Protein AF-A0A9E3BLJ9-F1 (afdb_monomer)

Secondary structure (DSSP, 8-state):
---SS--EEEEEEETTEEEEEEEES------S---

Sequence (35 aa):
MRWTRVLNVVDCHAEGEVGKVVVGGVGDVPGRSMF

Foldseek 3Di:
DPDLQDWDWDWDADPNHTDIHTPDRDDDDDDPDPD

Structure (mmCIF, N/CA/C/O backbone):
data_AF-A0A9E3BLJ9-F1
#
_entry.id   AF-A0A9E3BLJ9-F1
#
loop_
_atom_site.group_PDB
_atom_site.id
_atom_site.type_symbol
_atom_site.label_atom_id
_atom_site.label_alt_id
_atom_site.label_comp_id
_atom_site.label_asym_id
_atom_site.label_entity_id
_atom_site.label_seq_id
_atom_site.pdbx_PDB_ins_code
_atom_site.Cartn_x
_atom_site.Cartn_y
_atom_site.Cartn_z
_atom_site.occupancy
_atom_site.B_iso_or_equiv
_atom_site.auth_seq_id
_atom_site.auth_comp_id
_atom_site.auth_asym_id
_atom_site.auth_atom_id
_atom_site.pdbx_PDB_model_num
ATOM 1 N N . MET A 1 1 ? -16.308 2.993 15.954 1.00 62.31 1 MET A N 1
ATOM 2 C CA . MET A 1 1 ? -15.813 4.285 15.424 1.00 62.31 1 MET A CA 1
ATOM 3 C C . MET A 1 1 ? -16.676 4.672 14.230 1.00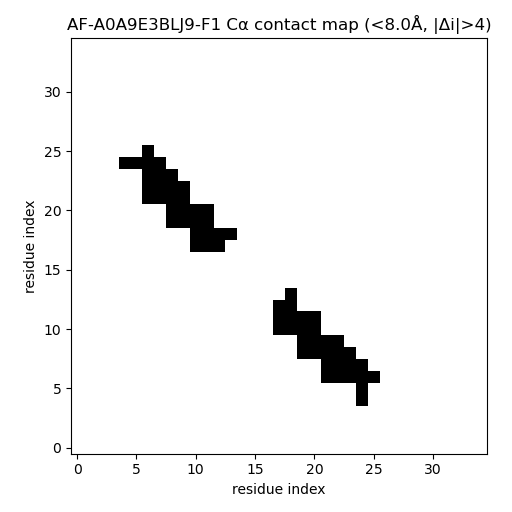 62.31 1 MET A C 1
ATOM 5 O O . MET A 1 1 ? -16.881 3.816 13.385 1.00 62.31 1 MET A O 1
ATOM 9 N N . ARG A 1 2 ? -17.215 5.899 14.159 1.00 81.06 2 ARG A N 1
ATOM 10 C CA . ARG A 1 2 ? -18.010 6.363 13.000 1.00 81.06 2 ARG A CA 1
ATOM 11 C C . ARG A 1 2 ? -17.242 7.420 12.202 1.00 81.06 2 ARG A C 1
ATOM 13 O O . ARG A 1 2 ? -17.713 8.536 12.023 1.00 81.06 2 ARG A O 1
ATOM 20 N N . TRP A 1 3 ? -16.037 7.057 11.771 1.00 85.06 3 TRP A N 1
ATOM 21 C CA . TRP A 1 3 ? -15.200 7.856 10.876 1.00 85.06 3 TRP A CA 1
ATOM 22 C C . TRP A 1 3 ? -15.217 7.211 9.492 1.00 85.06 3 TRP A C 1
ATOM 24 O O . TRP A 1 3 ? -15.108 5.994 9.384 1.00 85.06 3 TRP A O 1
ATOM 34 N N . THR A 1 4 ? -15.379 8.013 8.443 1.00 86.88 4 THR A N 1
ATOM 35 C CA . THR A 1 4 ? -15.545 7.522 7.064 1.00 86.88 4 THR A CA 1
ATOM 36 C C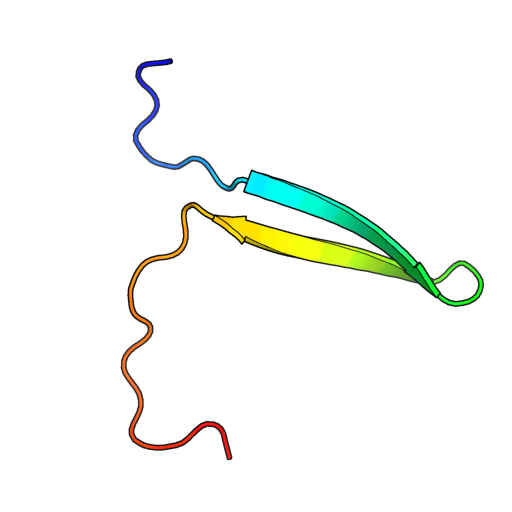 . THR A 1 4 ? -14.230 7.363 6.302 1.00 86.88 4 THR A C 1
ATOM 38 O O . THR A 1 4 ? -14.222 6.776 5.227 1.00 86.88 4 THR A O 1
ATOM 41 N N . ARG A 1 5 ? -13.115 7.876 6.838 1.00 91.12 5 ARG A N 1
ATOM 42 C CA . ARG A 1 5 ? -11.780 7.805 6.223 1.00 91.12 5 ARG A CA 1
ATOM 43 C C . ARG A 1 5 ? -10.768 7.357 7.275 1.00 91.12 5 ARG A C 1
ATOM 45 O O . ARG A 1 5 ? -10.192 8.187 7.970 1.00 91.12 5 ARG A O 1
ATOM 52 N N . VAL A 1 6 ? -10.609 6.046 7.428 1.00 94.62 6 VAL A N 1
ATOM 53 C CA . VAL A 1 6 ? -9.681 5.426 8.386 1.00 94.62 6 VAL A CA 1
ATOM 54 C C . VAL A 1 6 ? -8.778 4.464 7.631 1.00 94.62 6 VAL A C 1
ATOM 56 O O . VAL A 1 6 ? -9.276 3.639 6.87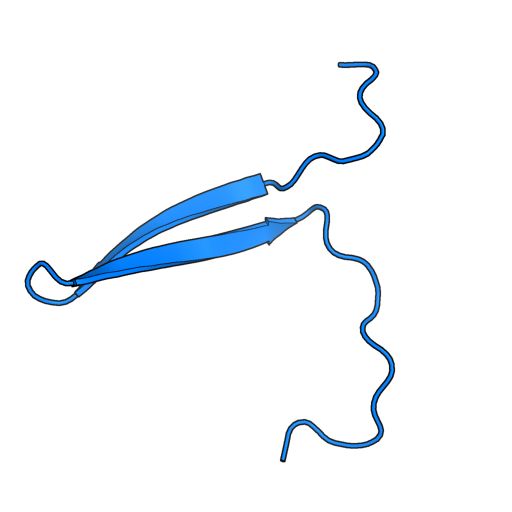0 1.00 94.62 6 VAL A O 1
ATOM 59 N N . LEU A 1 7 ? -7.469 4.562 7.865 1.00 96.25 7 LEU A N 1
ATOM 60 C CA . LEU A 1 7 ? -6.482 3.598 7.385 1.00 96.25 7 LEU A CA 1
ATOM 61 C C . LEU A 1 7 ? -5.982 2.761 8.560 1.00 96.25 7 LEU A C 1
ATOM 63 O O . LEU A 1 7 ? -5.643 3.303 9.610 1.00 96.25 7 LEU A O 1
ATOM 67 N N . ASN A 1 8 ? -5.912 1.450 8.362 1.00 96.44 8 ASN A N 1
ATOM 68 C CA . ASN A 1 8 ? -5.213 0.544 9.264 1.00 96.44 8 ASN A CA 1
ATOM 69 C C . ASN A 1 8 ? -3.765 0.455 8.782 1.00 96.44 8 ASN A C 1
ATOM 71 O O . ASN A 1 8 ? -3.527 0.097 7.627 1.00 96.44 8 ASN A O 1
ATOM 75 N N . VAL A 1 9 ? -2.813 0.814 9.639 1.00 98.12 9 VAL A N 1
ATOM 76 C CA . VAL A 1 9 ? -1.396 0.938 9.279 1.00 98.12 9 VAL A CA 1
ATOM 77 C C . VAL A 1 9 ? -0.549 0.131 10.253 1.00 98.12 9 VAL A C 1
ATOM 79 O O . VAL A 1 9 ? -0.773 0.191 11.460 1.00 98.12 9 VAL A O 1
ATOM 82 N N . VAL A 1 10 ? 0.423 -0.606 9.722 1.00 98.44 10 VAL A N 1
ATOM 83 C CA . VAL A 1 10 ? 1.523 -1.202 10.483 1.00 98.44 10 VAL A CA 1
ATOM 84 C C . VAL A 1 10 ? 2.744 -0.308 10.316 1.00 98.44 10 VAL A C 1
ATOM 86 O O . VAL A 1 10 ? 3.172 -0.035 9.193 1.00 98.44 10 VAL A O 1
ATOM 89 N N . ASP A 1 11 ? 3.298 0.147 11.433 1.00 98.31 11 ASP A N 1
ATOM 90 C CA . ASP A 1 11 ? 4.559 0.880 11.449 1.00 98.31 11 ASP A CA 1
ATOM 91 C C . ASP A 1 11 ? 5.733 -0.104 11.402 1.00 98.31 11 ASP A C 1
ATOM 93 O O . ASP A 1 11 ? 5.744 -1.116 12.105 1.00 98.31 11 ASP A O 1
ATOM 97 N N . CYS A 1 12 ? 6.725 0.188 10.567 1.00 97.81 12 CYS A N 1
ATOM 98 C CA . CYS A 1 12 ? 7.961 -0.572 10.463 1.00 97.81 12 CYS A CA 1
ATOM 99 C C . CYS A 1 12 ? 9.148 0.358 10.189 1.00 97.81 12 CYS A C 1
ATOM 101 O O . CYS A 1 12 ? 9.003 1.571 10.030 1.00 97.81 12 CYS A O 1
ATOM 103 N N . HIS A 1 13 ? 10.346 -0.213 10.155 1.00 98.38 13 HIS A N 1
ATOM 104 C CA . HIS A 1 13 ? 11.525 0.487 9.673 1.00 98.38 13 HIS A CA 1
ATOM 105 C C . HIS A 1 13 ? 12.513 -0.499 9.050 1.00 98.38 13 HIS A C 1
ATOM 107 O O . HIS A 1 13 ? 12.496 -1.690 9.369 1.00 98.38 13 HIS A O 1
ATOM 113 N N . ALA A 1 14 ? 13.391 0.013 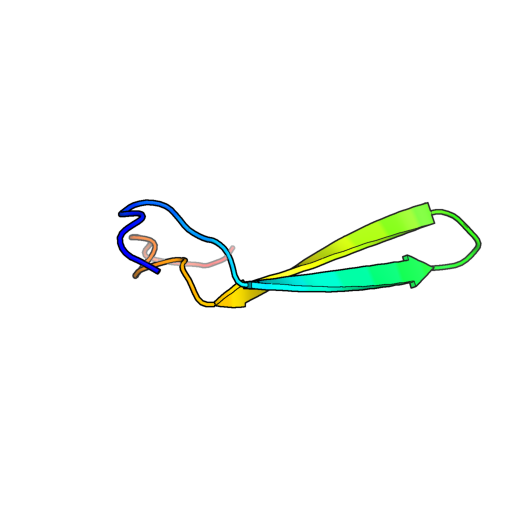8.192 1.00 97.88 14 ALA A N 1
ATOM 114 C CA . ALA A 1 14 ? 14.540 -0.709 7.661 1.00 97.88 14 ALA A CA 1
ATOM 115 C C . ALA A 1 14 ? 15.784 0.154 7.875 1.00 97.88 14 ALA A C 1
ATOM 117 O O . ALA A 1 14 ? 15.846 1.274 7.388 1.00 97.88 14 ALA A O 1
ATOM 118 N N . GLU A 1 15 ? 16.731 -0.322 8.687 1.00 98.06 15 GLU A N 1
ATOM 119 C CA . GLU A 1 15 ? 17.981 0.405 8.995 1.00 98.06 15 GLU A CA 1
ATOM 120 C C . GLU A 1 15 ? 17.788 1.831 9.555 1.00 98.06 15 GLU A C 1
ATOM 122 O O . GLU A 1 15 ? 18.677 2.671 9.497 1.00 98.06 15 GLU A O 1
ATOM 127 N N . GLY A 1 16 ? 16.620 2.097 10.144 1.00 97.25 16 GLY A N 1
ATOM 128 C CA . GLY A 1 16 ? 16.264 3.401 10.710 1.00 97.25 16 GLY A CA 1
ATOM 129 C C . GLY A 1 16 ? 15.427 4.269 9.769 1.00 97.25 16 GLY A C 1
ATOM 130 O O . GLY A 1 16 ? 14.853 5.253 10.228 1.00 97.25 16 GLY A O 1
ATOM 131 N N . GLU A 1 17 ? 15.271 3.868 8.504 1.00 98.19 17 GLU A N 1
ATOM 132 C CA . GLU A 1 17 ? 14.326 4.487 7.577 1.00 98.19 17 GLU A CA 1
ATOM 133 C C . GLU A 1 17 ? 12.897 4.070 7.927 1.00 98.19 17 GLU A C 1
ATOM 135 O O . GLU A 1 17 ? 12.590 2.879 8.040 1.00 98.19 17 GLU A O 1
ATOM 140 N N . VAL A 1 18 ? 12.016 5.051 8.111 1.00 97.94 18 VAL A N 1
ATOM 141 C CA . VAL A 1 18 ? 10.636 4.823 8.551 1.00 97.94 18 VAL A CA 1
ATOM 142 C C . VAL A 1 18 ? 9.789 4.278 7.403 1.00 97.94 18 VAL A C 1
ATOM 144 O O . VAL A 1 18 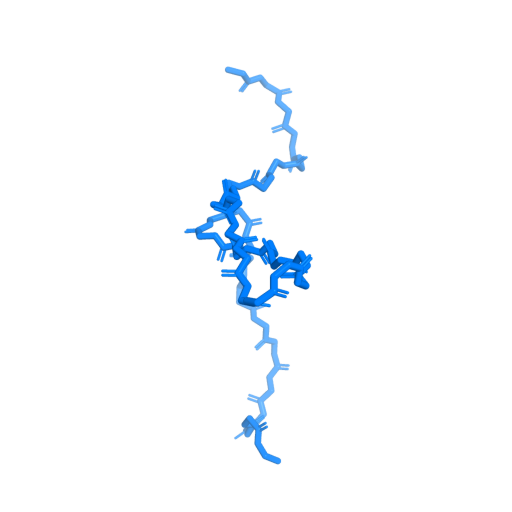? 9.670 4.896 6.350 1.00 97.94 18 VAL A O 1
ATOM 147 N N . GLY A 1 19 ? 9.113 3.157 7.649 1.00 97.81 19 GLY A N 1
ATOM 148 C CA . GLY A 1 19 ? 8.116 2.582 6.755 1.00 97.81 19 GLY A CA 1
ATOM 149 C C . GLY A 1 19 ? 6.732 2.569 7.399 1.00 97.81 19 GLY A C 1
ATOM 150 O O . GLY A 1 19 ? 6.568 2.217 8.565 1.00 97.81 19 GLY A O 1
ATOM 151 N N . LYS A 1 20 ? 5.705 2.934 6.631 1.00 98.31 20 LYS A N 1
ATOM 152 C CA . LYS A 1 20 ? 4.302 2.766 7.028 1.00 98.31 20 LYS A CA 1
ATOM 153 C C . LYS A 1 20 ? 3.600 1.896 6.003 1.00 98.31 20 LYS A C 1
ATOM 155 O O . LYS A 1 20 ? 3.509 2.264 4.835 1.00 98.31 20 LYS A O 1
ATOM 160 N N . VAL A 1 21 ? 3.092 0.750 6.442 1.00 98.12 21 VAL A N 1
ATOM 161 C CA . VAL A 1 21 ? 2.428 -0.223 5.574 1.00 98.12 21 VAL A CA 1
ATOM 162 C C . VAL A 1 21 ? 0.930 -0.151 5.807 1.00 98.12 21 VAL A C 1
ATOM 164 O O . VAL A 1 21 ? 0.443 -0.471 6.890 1.00 98.12 21 VAL A O 1
ATOM 167 N N . VAL A 1 22 ? 0.180 0.267 4.7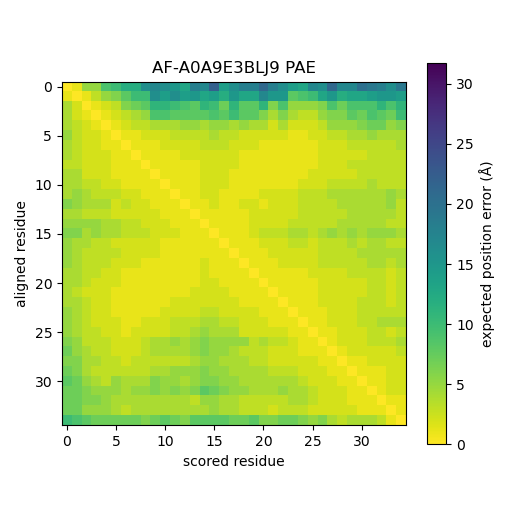91 1.00 97.81 22 VAL A N 1
ATOM 168 C CA . VAL A 1 22 ? -1.282 0.277 4.864 1.00 97.81 22 VAL A CA 1
ATOM 169 C C . VAL A 1 22 ? -1.801 -1.146 4.671 1.00 97.81 22 VAL A C 1
ATOM 171 O O . VAL A 1 22 ? -1.597 -1.744 3.620 1.00 97.81 22 VAL A O 1
ATOM 174 N N . VAL A 1 23 ? -2.481 -1.680 5.685 1.00 97.44 23 VAL A N 1
ATOM 175 C CA . VAL A 1 23 ? -3.032 -3.050 5.700 1.00 97.44 23 VAL A CA 1
ATOM 176 C C . VAL A 1 23 ? -4.559 -3.083 5.603 1.00 97.44 23 VAL A C 1
ATOM 178 O O . VAL A 1 23 ? -5.157 -4.151 5.523 1.00 97.44 23 VAL A O 1
ATOM 181 N N . GLY A 1 24 ? -5.217 -1.922 5.601 1.00 96.44 24 GLY A N 1
ATOM 182 C CA . GLY A 1 24 ? -6.658 -1.831 5.391 1.00 96.44 24 GLY A CA 1
ATOM 183 C C . GLY A 1 24 ? -7.163 -0.395 5.308 1.00 96.44 24 GLY A C 1
ATOM 184 O O . GLY A 1 24 ? -6.483 0.541 5.720 1.00 96.44 24 GLY A O 1
ATOM 185 N N . GLY A 1 25 ? -8.385 -0.223 4.803 1.00 94.50 25 GLY A N 1
ATOM 186 C CA . GLY A 1 25 ? -9.000 1.098 4.607 1.00 94.50 25 GLY A CA 1
ATOM 187 C C . GLY A 1 25 ? -8.699 1.748 3.251 1.00 94.50 25 GLY A C 1
ATOM 188 O O . GLY A 1 25 ? -9.208 2.830 2.973 1.00 94.50 25 GLY A O 1
ATOM 189 N N . VAL A 1 26 ? -7.920 1.078 2.397 1.00 95.06 26 VAL A N 1
ATOM 190 C CA . VAL A 1 26 ? -7.742 1.429 0.980 1.00 95.06 26 VAL A CA 1
ATOM 191 C C . VAL A 1 26 ? -8.670 0.541 0.156 1.00 95.06 26 VAL A C 1
ATOM 193 O O . VAL A 1 26 ? -8.716 -0.667 0.379 1.00 95.06 26 VAL A O 1
ATOM 196 N N . GLY A 1 27 ? -9.449 1.152 -0.737 1.00 92.00 27 GLY A N 1
ATOM 197 C CA . GLY A 1 27 ? -10.291 0.432 -1.696 1.00 92.00 27 GLY A CA 1
ATOM 198 C C . GLY A 1 27 ? -9.523 0.047 -2.960 1.00 92.00 27 GLY A C 1
ATOM 199 O O . GLY A 1 27 ? -8.318 0.273 -3.053 1.00 92.00 27 GLY A O 1
ATOM 200 N N . ASP A 1 28 ? -10.232 -0.489 -3.950 1.00 95.38 28 ASP A N 1
ATOM 201 C CA . ASP A 1 28 ? -9.619 -0.861 -5.225 1.00 95.38 28 ASP A CA 1
ATOM 202 C C . ASP A 1 28 ? -8.975 0.349 -5.912 1.00 95.38 28 ASP A C 1
ATOM 204 O O . ASP A 1 28 ? -9.591 1.407 -6.079 1.00 95.38 28 ASP A O 1
ATOM 208 N N . VAL A 1 29 ? -7.719 0.176 -6.326 1.00 94.38 29 VAL A N 1
ATOM 209 C CA . VAL A 1 29 ? -6.972 1.181 -7.083 1.00 94.38 29 VAL A CA 1
ATOM 210 C C . VAL A 1 29 ? -7.095 0.835 -8.568 1.00 94.38 29 VAL A C 1
ATOM 212 O O . VAL A 1 29 ? -6.604 -0.215 -8.985 1.00 94.38 29 VAL A O 1
ATOM 215 N N . PRO A 1 30 ? -7.752 1.671 -9.391 1.00 96.88 30 PRO A N 1
ATOM 216 C CA . PRO A 1 30 ? -7.913 1.376 -10.807 1.00 96.88 30 PRO A CA 1
ATOM 217 C C . PRO A 1 30 ? -6.561 1.421 -11.529 1.00 96.88 30 PRO A C 1
ATOM 219 O O . PRO A 1 30 ? -5.802 2.379 -11.398 1.00 96.88 30 PRO A O 1
ATOM 222 N N . GLY A 1 31 ? -6.281 0.402 -12.340 1.00 96.12 31 GLY A N 1
ATOM 223 C CA . GLY A 1 31 ? -5.050 0.299 -13.116 1.00 96.12 31 GLY A CA 1
ATOM 224 C C . GLY A 1 31 ? -5.034 -0.969 -13.963 1.00 96.12 31 GLY A C 1
ATOM 225 O O . GLY A 1 31 ? -5.663 -1.964 -13.616 1.00 96.12 31 GLY A O 1
ATOM 226 N N . ARG A 1 32 ? -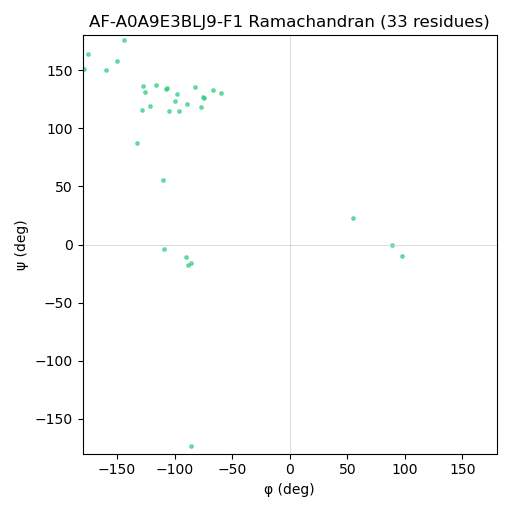4.339 -0.932 -15.104 1.00 96.62 32 ARG A N 1
ATOM 227 C CA . ARG A 1 32 ? -4.161 -2.116 -15.972 1.00 96.62 32 ARG A CA 1
ATOM 228 C C . ARG A 1 32 ? -2.939 -2.952 -15.596 1.00 96.62 32 ARG A C 1
ATOM 230 O O . ARG A 1 32 ? -2.804 -4.079 -16.054 1.00 96.62 32 ARG A O 1
ATOM 237 N N . SER A 1 33 ? -2.032 -2.361 -14.836 1.00 96.56 33 SER A N 1
ATOM 238 C CA . SER A 1 33 ? -0.696 -2.862 -14.567 1.00 96.56 33 SER A CA 1
ATOM 239 C C . SER A 1 33 ? -0.178 -2.197 -13.294 1.00 96.56 33 SER A C 1
ATOM 241 O O . SER A 1 33 ? -0.558 -1.061 -13.006 1.00 96.56 33 SER A O 1
ATOM 243 N N . MET A 1 34 ? 0.683 -2.900 -12.559 1.00 95.06 34 MET A N 1
ATOM 244 C CA . MET A 1 34 ? 1.508 -2.311 -11.495 1.00 95.06 34 MET A CA 1
ATOM 245 C C . MET A 1 34 ? 2.817 -1.714 -12.032 1.00 95.06 34 MET A C 1
ATOM 247 O O . MET A 1 34 ? 3.478 -0.962 -11.321 1.00 95.06 34 MET A O 1
ATOM 251 N N . PHE A 1 35 ? 3.183 -2.084 -13.260 1.00 86.88 35 PHE A N 1
ATOM 252 C CA . PHE A 1 35 ? 4.379 -1.660 -13.985 1.00 86.88 35 PHE A CA 1
ATOM 253 C C . PHE A 1 35 ? 4.047 -0.633 -15.069 1.00 86.88 35 PHE A C 1
ATOM 255 O O . PHE A 1 35 ? 2.941 -0.736 -15.659 1.00 86.88 35 PHE A O 1
#

Radius of gyration: 13.44 Å; Cα contacts (8 Å, |Δi|>4): 31; chains: 1; bounding box: 36×11×31 Å

Solvent-accessible surface area (backbone atoms only — not comparable to full-atom values): 2602 Å² total; 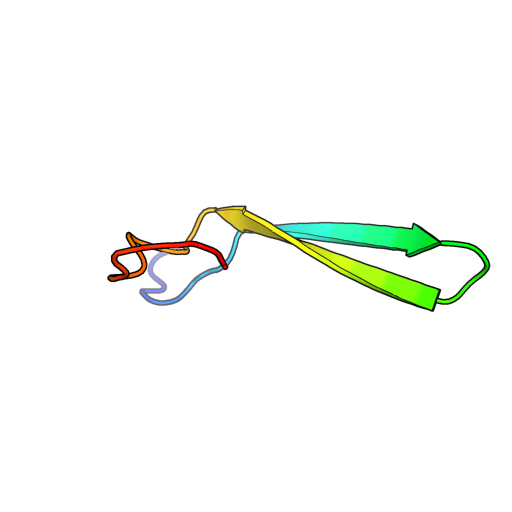per-residue (Å²): 134,96,69,94,82,56,73,43,69,4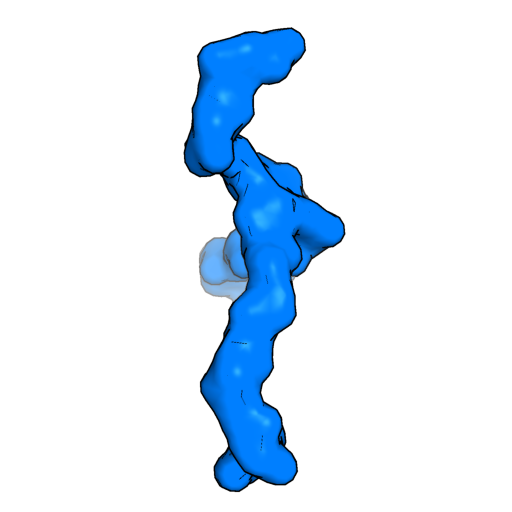8,82,50,64,58,99,80,48,83,40,78,45,77,78,38,69,74,75,91,75,91,70,96,60,97,118

pLDDT: mean 94.27, std 6.87, range [62.31, 98.44]

Nearest PDB structures (foldseek):
  8afd-assembly2_B  TM=4.054E-01  e=9.982E+00  Homo sapiens
  8jhl-assembly1_A  TM=3.931E-01  e=9.323E+00  Homo sapiens
  7tlg-assembly2_B  TM=2.346E-01  e=8.707E+00  Homo sapiens

Mean predicted aligned error: 3.5 Å